Protein AF-A0A0J8SMP0-F1 (afdb_monomer_lite)

pLDDT: mean 88.16, std 12.4, range [37.31, 95.44]

Foldseek 3Di:
DAQDALQRLLVVLVVVCVVVVDDDDLQVSLVVCVVVVPDDPVRQQDADPVRHGPSSVSSVVNVVPPPDD

Sequence (69 aa):
MSLPTYDQLMLPLMKLLFELNEPIKISDAANILAERSKLSKDILNQTLPSGKNIFKDRVSWAKTWRIQT

Secondary structure (DSSP, 8-state):
--PPPHHHHHHHHHHHHHHH-S---HHHHHHHHHHHTT--HHHHT-B-TTS-BHHHHHHHHHTT-S---

Structure (mmCIF, N/CA/C/O backbone):
data_AF-A0A0J8SMP0-F1
#
_entry.id   AF-A0A0J8SMP0-F1
#
loop_
_atom_site.group_PDB
_atom_site.id
_atom_site.type_symbol
_atom_site.lab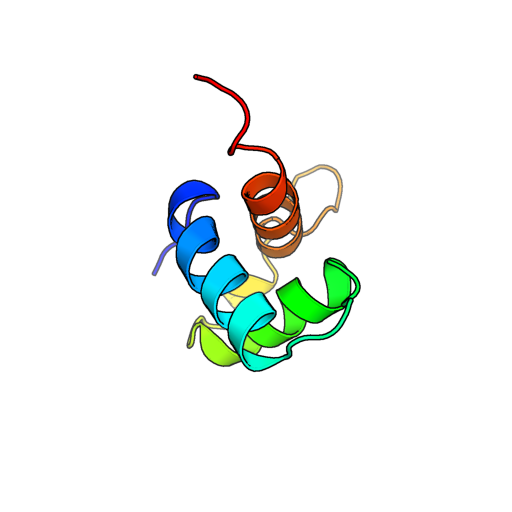el_atom_id
_atom_site.label_alt_id
_atom_site.label_comp_id
_atom_site.label_asym_id
_atom_site.label_entity_id
_atom_site.label_seq_id
_atom_site.pdbx_PDB_ins_code
_atom_site.Cartn_x
_atom_site.Cartn_y
_atom_site.Cartn_z
_atom_site.occupancy
_atom_site.B_iso_or_equiv
_atom_site.auth_seq_id
_atom_site.auth_comp_id
_atom_site.auth_asym_id
_atom_site.auth_atom_id
_atom_site.pdbx_PDB_model_num
ATOM 1 N N . MET A 1 1 ? 4.248 -14.750 -8.350 1.00 63.62 1 MET A N 1
ATOM 2 C CA . MET A 1 1 ? 3.120 -13.863 -7.978 1.00 63.62 1 MET A CA 1
ATOM 3 C C . MET A 1 1 ? 3.356 -12.501 -8.605 1.00 63.62 1 MET A C 1
ATOM 5 O O . MET A 1 1 ? 4.510 -12.116 -8.737 1.00 63.62 1 MET A O 1
ATOM 9 N N . SER A 1 2 ? 2.306 -11.800 -9.020 1.00 84.12 2 SER A N 1
ATOM 10 C CA . SER A 1 2 ? 2.392 -10.455 -9.598 1.00 84.12 2 SER A CA 1
ATOM 11 C C . SER A 1 2 ? 1.777 -9.430 -8.651 1.00 84.12 2 SER A C 1
ATOM 13 O O . SER A 1 2 ? 0.900 -9.768 -7.856 1.00 84.12 2 SER A O 1
ATOM 15 N N . LEU A 1 3 ? 2.218 -8.174 -8.743 1.00 89.31 3 LEU A N 1
ATOM 16 C CA . LEU A 1 3 ? 1.550 -7.082 -8.039 1.00 89.31 3 LEU A CA 1
ATOM 17 C C . LEU A 1 3 ? 0.104 -6.944 -8.543 1.00 89.31 3 LEU A C 1
ATOM 19 O O . LEU A 1 3 ? -0.092 -6.928 -9.765 1.00 89.31 3 LEU A O 1
ATOM 23 N N . PRO A 1 4 ? -0.885 -6.792 -7.645 1.00 90.31 4 PRO A N 1
ATOM 24 C CA . PRO A 1 4 ? -2.272 -6.567 -8.035 1.00 90.31 4 PRO A CA 1
ATOM 25 C C . PRO A 1 4 ? -2.409 -5.244 -8.789 1.00 90.31 4 PRO A C 1
ATOM 27 O O . PRO A 1 4 ? -1.674 -4.287 -8.518 1.00 90.31 4 PRO A O 1
ATOM 30 N N . THR A 1 5 ? -3.315 -5.187 -9.762 1.00 90.12 5 THR A N 1
ATOM 31 C CA . THR A 1 5 ? -3.659 -3.938 -10.461 1.00 90.12 5 THR A CA 1
ATOM 32 C C . THR A 1 5 ? -4.491 -3.024 -9.559 1.00 90.12 5 THR A C 1
ATOM 34 O O . THR A 1 5 ? -4.933 -3.427 -8.482 1.00 90.12 5 THR A O 1
ATOM 37 N N . TYR A 1 6 ? -4.694 -1.771 -9.971 1.00 88.50 6 TYR A N 1
ATOM 38 C CA . TYR A 1 6 ? -5.490 -0.823 -9.187 1.00 88.50 6 TYR A CA 1
ATOM 39 C C . TYR A 1 6 ? -6.950 -1.291 -9.031 1.00 88.50 6 TYR A C 1
ATOM 41 O O . TYR A 1 6 ? -7.483 -1.197 -7.929 1.00 88.50 6 TYR A O 1
ATOM 49 N N . ASP A 1 7 ? -7.554 -1.900 -10.060 1.00 87.31 7 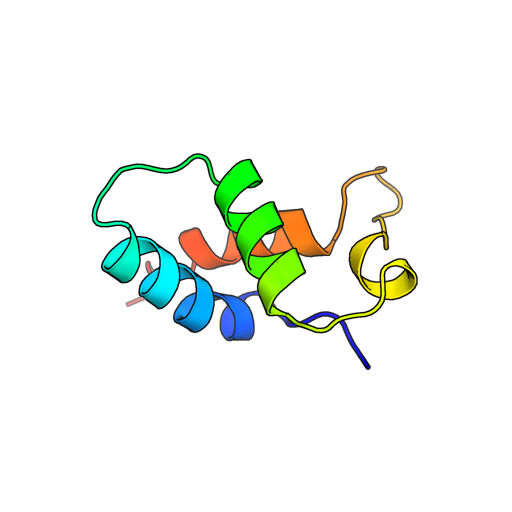ASP A N 1
ATOM 50 C CA . ASP A 1 7 ? -8.920 -2.455 -10.006 1.00 87.31 7 ASP A CA 1
ATOM 51 C C . ASP A 1 7 ? -9.051 -3.554 -8.949 1.00 87.31 7 ASP A C 1
ATOM 53 O O . ASP A 1 7 ? -9.991 -3.589 -8.155 1.00 87.31 7 ASP A O 1
ATOM 57 N N . GLN A 1 8 ? -8.045 -4.430 -8.882 1.00 91.31 8 GLN A N 1
ATOM 58 C CA . GLN A 1 8 ? -7.988 -5.515 -7.905 1.00 91.31 8 GLN A CA 1
ATOM 59 C C . GLN A 1 8 ? -7.811 -5.004 -6.470 1.00 91.31 8 GLN A C 1
ATOM 61 O O . GLN A 1 8 ? -8.143 -5.715 -5.522 1.00 91.31 8 GLN A O 1
ATOM 66 N N . LEU A 1 9 ? -7.303 -3.781 -6.297 1.00 93.12 9 LEU A N 1
ATOM 67 C CA . LEU A 1 9 ? -7.113 -3.133 -5.000 1.00 93.12 9 LEU A CA 1
ATOM 68 C C . LEU A 1 9 ? -8.329 -2.316 -4.550 1.00 93.12 9 LEU A C 1
ATOM 70 O O . LEU A 1 9 ? -8.414 -1.998 -3.364 1.00 93.12 9 LEU A O 1
ATOM 74 N N . MET A 1 10 ? -9.298 -2.037 -5.429 1.00 91.56 10 MET A N 1
ATOM 75 C CA . MET A 1 10 ? -10.498 -1.269 -5.073 1.00 91.56 10 MET A CA 1
ATOM 76 C C . MET A 1 10 ? -11.329 -1.965 -3.997 1.00 91.56 10 MET A C 1
ATOM 78 O O . MET A 1 10 ? -11.656 -1.359 -2.979 1.00 91.56 10 MET A O 1
ATOM 82 N N . LEU A 1 11 ? -11.650 -3.248 -4.193 1.00 92.44 11 LEU A N 1
ATOM 83 C CA . LEU A 1 11 ? -12.469 -3.999 -3.240 1.00 92.44 11 LEU A CA 1
ATOM 84 C C . LEU A 1 11 ? -11.761 -4.174 -1.879 1.00 92.44 11 LEU A C 1
ATOM 86 O O . LEU A 1 11 ? -12.395 -3.892 -0.861 1.00 92.44 11 LEU A O 1
ATOM 90 N N . PRO A 1 12 ? -10.476 -4.586 -1.809 1.00 93.75 12 PRO A N 1
ATOM 91 C CA . PRO A 1 12 ? -9.727 -4.606 -0.552 1.00 93.75 12 PRO A CA 1
ATOM 92 C C . PRO A 1 12 ? -9.674 -3.247 0.149 1.00 93.75 12 PRO A C 1
ATOM 94 O O . PRO A 1 12 ? -9.861 -3.188 1.362 1.00 93.75 12 PRO A O 1
ATOM 97 N N . LEU A 1 13 ? -9.465 -2.160 -0.601 1.00 93.75 13 LEU A N 1
ATOM 98 C CA . LEU A 1 13 ? -9.443 -0.808 -0.048 1.00 93.75 13 LEU A CA 1
ATOM 99 C C . LEU A 1 13 ? -10.810 -0.420 0.529 1.00 93.75 13 LEU A C 1
ATOM 101 O O . LEU A 1 13 ? -10.878 0.063 1.652 1.00 93.75 13 LEU A O 1
ATOM 105 N N . MET A 1 14 ? -11.904 -0.680 -0.190 1.00 92.31 14 MET A N 1
ATOM 106 C CA . MET A 1 14 ? -13.256 -0.400 0.304 1.00 92.31 14 MET A CA 1
ATOM 107 C C . MET A 1 14 ? -13.603 -1.203 1.557 1.00 92.31 14 MET A C 1
ATOM 109 O O . MET A 1 14 ? -14.169 -0.645 2.491 1.00 92.31 14 MET A O 1
ATOM 113 N N . LYS A 1 15 ? -13.250 -2.494 1.595 1.00 94.12 15 LYS A N 1
ATOM 114 C CA . LYS A 1 15 ? -13.442 -3.330 2.788 1.00 94.12 15 LYS A CA 1
ATOM 115 C C . LYS A 1 15 ? -12.671 -2.775 3.977 1.00 94.12 15 LYS A C 1
ATOM 117 O O . LYS A 1 15 ? -13.247 -2.645 5.046 1.00 94.12 15 LYS A O 1
ATOM 122 N N . LEU A 1 16 ? -11.415 -2.377 3.771 1.00 94.69 16 LEU A N 1
ATOM 123 C CA . LEU A 1 16 ? -10.604 -1.762 4.817 1.00 94.69 16 LEU A CA 1
ATOM 124 C C . LEU A 1 16 ? -11.250 -0.479 5.361 1.00 94.69 16 LEU A C 1
ATOM 126 O O . LEU A 1 16 ? -11.328 -0.307 6.571 1.00 94.69 16 LEU A O 1
ATOM 130 N N . LEU A 1 17 ? -11.734 0.404 4.484 1.00 92.88 17 LEU A N 1
ATOM 131 C CA . LEU A 1 17 ? -12.399 1.643 4.903 1.00 92.88 17 LEU A CA 1
ATOM 132 C C . LEU A 1 17 ? -13.700 1.369 5.671 1.00 92.88 17 LEU A C 1
ATOM 134 O O . LEU A 1 17 ? -13.976 2.039 6.661 1.00 92.88 17 LEU A O 1
ATOM 138 N N . PHE A 1 18 ? -14.478 0.379 5.231 1.00 93.62 18 PHE A N 1
ATOM 139 C CA . PHE A 1 18 ? -15.702 -0.038 5.914 1.00 93.62 18 PHE A CA 1
ATOM 140 C C . PHE A 1 18 ? -15.417 -0.659 7.291 1.00 93.62 18 PHE A C 1
ATOM 142 O O . PHE A 1 18 ? -16.129 -0.373 8.245 1.00 93.62 18 PHE A O 1
ATOM 149 N N . GLU A 1 19 ? -14.368 -1.477 7.403 1.00 94.56 19 GLU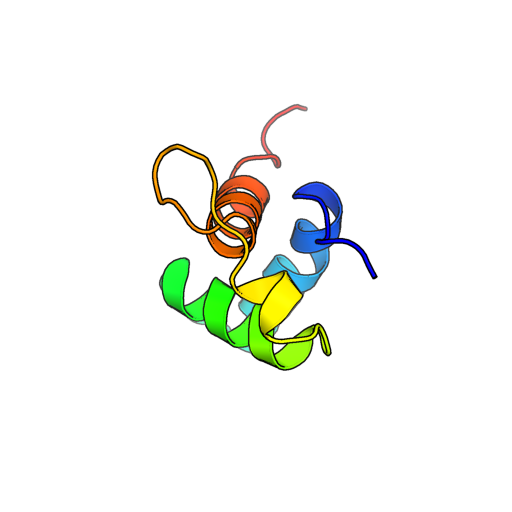 A N 1
ATOM 150 C CA . GLU A 1 19 ? -13.935 -2.095 8.663 1.00 94.56 19 GLU A CA 1
ATOM 151 C C . GLU A 1 19 ? -13.434 -1.065 9.681 1.00 94.56 19 GLU A C 1
ATOM 153 O O . GLU A 1 19 ? -13.756 -1.171 10.861 1.00 94.56 19 GLU A O 1
ATOM 158 N N . LEU A 1 20 ? -12.638 -0.089 9.235 1.00 92.81 20 LEU A N 1
ATOM 159 C CA . LEU A 1 20 ? -12.074 0.946 10.104 1.00 92.81 20 LEU A CA 1
ATOM 160 C C . LEU A 1 20 ? -13.134 1.953 10.558 1.00 92.81 20 LEU A C 1
ATOM 162 O O . LEU A 1 20 ? -13.077 2.438 11.683 1.00 92.81 20 LEU A O 1
ATOM 166 N N . ASN A 1 21 ? -14.100 2.265 9.688 1.00 92.31 21 ASN A N 1
ATOM 167 C CA . ASN A 1 21 ? -15.145 3.261 9.933 1.00 92.31 21 ASN A CA 1
ATOM 168 C C . ASN A 1 21 ? -14.595 4.643 10.368 1.00 92.31 21 ASN A C 1
ATOM 170 O O . ASN A 1 21 ? -15.276 5.420 11.034 1.00 92.31 21 ASN A O 1
ATOM 174 N N . GLU A 1 22 ? -13.357 4.957 9.973 1.00 91.56 22 GLU A N 1
ATOM 175 C CA . GLU A 1 22 ? -12.662 6.208 10.274 1.00 91.56 22 GLU A CA 1
ATOM 176 C C . GLU A 1 22 ? -11.781 6.662 9.093 1.00 91.56 22 GLU A C 1
ATOM 178 O O . GLU A 1 22 ? -11.372 5.845 8.256 1.00 91.56 22 GLU A O 1
ATOM 183 N N . PRO A 1 23 ? -11.466 7.967 8.987 1.00 91.19 23 PRO A N 1
ATOM 184 C CA . PRO A 1 23 ? -10.534 8.463 7.983 1.00 91.19 23 PRO A CA 1
ATOM 185 C C . PRO A 1 23 ? -9.116 7.918 8.205 1.00 91.19 23 PRO A C 1
ATOM 187 O O . PRO A 1 23 ? -8.541 8.075 9.278 1.00 91.19 23 PRO A O 1
ATOM 190 N N . ILE A 1 24 ? -8.506 7.370 7.153 1.00 94.56 24 ILE A N 1
ATOM 191 C CA . ILE A 1 24 ? -7.125 6.869 7.169 1.00 94.56 24 ILE A CA 1
ATOM 192 C C . ILE A 1 24 ? -6.298 7.507 6.049 1.00 94.56 24 ILE A C 1
ATOM 194 O O . ILE A 1 24 ? -6.790 7.760 4.944 1.00 94.56 24 ILE A O 1
ATOM 198 N N . LYS A 1 25 ? -5.006 7.755 6.303 1.00 94.81 25 LYS A N 1
ATOM 199 C CA . LYS A 1 25 ? -4.087 8.190 5.246 1.00 94.81 25 LYS A CA 1
ATOM 200 C C . LYS A 1 25 ? -3.895 7.060 4.241 1.00 94.81 25 LYS A C 1
ATOM 202 O O . LYS A 1 25 ? -3.691 5.904 4.602 1.00 94.81 25 LYS A O 1
ATOM 207 N N . ILE A 1 26 ? -3.857 7.405 2.957 1.00 92.31 26 ILE A N 1
ATOM 208 C CA . ILE A 1 26 ? -3.693 6.411 1.886 1.00 92.31 26 ILE A CA 1
ATOM 209 C C . ILE A 1 26 ? -2.383 5.613 2.002 1.00 92.31 26 ILE A C 1
ATOM 211 O O . ILE A 1 26 ? -2.330 4.450 1.611 1.00 92.31 26 ILE A O 1
ATOM 215 N N . SER A 1 27 ? -1.333 6.215 2.572 1.00 92.88 27 SER A N 1
ATOM 216 C CA . SER A 1 27 ? -0.064 5.544 2.866 1.00 92.88 27 SER A CA 1
ATOM 217 C C . SER A 1 27 ? -0.224 4.418 3.882 1.00 92.88 27 SER A C 1
ATOM 219 O O . SER A 1 27 ? 0.370 3.356 3.711 1.00 92.88 27 SER A O 1
ATOM 221 N N . ASP A 1 28 ? -1.040 4.649 4.908 1.00 95.38 28 ASP A N 1
ATOM 222 C CA . ASP A 1 28 ? -1.259 3.712 6.006 1.00 95.38 28 ASP A CA 1
ATOM 223 C C . ASP A 1 28 ? -2.192 2.596 5.539 1.00 95.38 28 ASP A C 1
ATOM 225 O O . ASP A 1 28 ? -1.891 1.421 5.731 1.00 95.38 28 ASP A O 1
ATOM 229 N N . ALA A 1 29 ? -3.234 2.947 4.777 1.00 94.94 29 ALA A N 1
ATOM 230 C CA . ALA A 1 29 ? -4.067 1.975 4.079 1.00 94.94 29 ALA A CA 1
ATOM 231 C C . ALA A 1 29 ? -3.235 1.061 3.164 1.00 94.94 29 ALA A C 1
ATOM 233 O O . ALA A 1 29 ? -3.418 -0.154 3.171 1.00 94.94 29 ALA A O 1
ATOM 234 N N . ALA A 1 30 ? -2.275 1.612 2.412 1.00 94.69 30 ALA A N 1
ATOM 235 C CA . ALA A 1 30 ? -1.384 0.810 1.581 1.00 94.69 30 ALA A CA 1
ATOM 236 C C . ALA A 1 30 ? -0.492 -0.128 2.410 1.00 94.69 30 ALA A C 1
ATOM 238 O O . ALA A 1 30 ? -0.291 -1.269 2.009 1.00 94.69 30 ALA A O 1
ATOM 239 N N . ASN A 1 31 ? 0.015 0.303 3.567 1.00 94.88 31 ASN A N 1
ATOM 240 C CA . ASN A 1 31 ? 0.802 -0.573 4.439 1.00 94.88 31 ASN A CA 1
ATOM 241 C C . ASN A 1 31 ? -0.056 -1.729 4.989 1.00 94.88 31 ASN A C 1
ATOM 243 O O . ASN A 1 31 ? 0.343 -2.885 4.878 1.00 94.88 31 ASN A O 1
ATOM 247 N N . ILE A 1 32 ? -1.272 -1.443 5.467 1.00 95.44 32 ILE A N 1
ATOM 248 C CA . ILE A 1 32 ? -2.203 -2.469 5.968 1.00 95.44 32 ILE A CA 1
ATOM 249 C C . ILE A 1 32 ? -2.572 -3.461 4.858 1.00 95.44 32 ILE A C 1
ATOM 251 O O . ILE A 1 32 ? -2.578 -4.675 5.064 1.00 95.44 32 ILE A O 1
ATOM 255 N N . LEU A 1 33 ? -2.864 -2.967 3.652 1.00 94.88 33 LEU A N 1
ATOM 256 C CA . LEU A 1 33 ? -3.161 -3.831 2.510 1.00 94.88 33 LEU A CA 1
ATOM 257 C C . LEU A 1 33 ? -1.951 -4.681 2.107 1.00 94.88 33 LEU A C 1
ATOM 259 O O . LEU A 1 33 ? -2.134 -5.842 1.750 1.00 94.88 33 LEU A O 1
ATOM 263 N N . ALA A 1 34 ? -0.731 -4.145 2.192 1.00 93.94 34 ALA A N 1
ATOM 264 C CA . ALA A 1 34 ? 0.489 -4.900 1.927 1.00 93.94 34 ALA A CA 1
ATOM 265 C C . ALA A 1 34 ? 0.656 -6.055 2.928 1.00 93.94 34 ALA A C 1
ATOM 267 O O . ALA A 1 34 ? 0.857 -7.194 2.505 1.00 93.94 34 ALA A O 1
ATOM 268 N N . GLU A 1 35 ? 0.469 -5.795 4.224 1.00 93.31 35 GLU A N 1
ATOM 269 C CA . GLU A 1 35 ? 0.511 -6.815 5.282 1.00 93.31 35 GLU A CA 1
ATOM 270 C C . GLU A 1 35 ? -0.554 -7.903 5.078 1.00 93.31 35 GLU A C 1
ATOM 272 O O . GLU A 1 35 ? -0.272 -9.095 5.212 1.00 93.31 35 GLU A O 1
ATOM 277 N N . ARG A 1 36 ? -1.766 -7.516 4.661 1.00 92.69 36 ARG A N 1
ATOM 278 C CA . ARG A 1 36 ? -2.871 -8.448 4.379 1.00 92.69 36 ARG A CA 1
ATOM 279 C C . ARG A 1 36 ? -2.705 -9.224 3.064 1.00 92.69 36 ARG A C 1
ATOM 281 O O . ARG A 1 36 ? -3.307 -10.284 2.908 1.00 92.69 36 ARG A O 1
ATOM 288 N N . SER A 1 37 ? -1.905 -8.725 2.117 1.00 87.06 37 SER A N 1
ATOM 289 C CA . SER A 1 37 ? -1.821 -9.261 0.747 1.00 87.06 37 SER A CA 1
ATOM 290 C C . SER A 1 37 ? -1.089 -10.604 0.614 1.00 87.06 37 SER A C 1
ATOM 292 O O . SER A 1 37 ? -1.132 -11.206 -0.458 1.00 87.06 37 SER A O 1
ATOM 294 N N . LYS A 1 38 ? -0.422 -11.091 1.673 1.00 88.12 38 LYS A N 1
ATOM 295 C CA . LYS A 1 38 ? 0.443 -12.294 1.656 1.00 88.12 38 LYS A CA 1
ATOM 296 C C . LYS A 1 38 ? 1.513 -12.277 0.545 1.00 88.12 38 LYS A C 1
ATOM 298 O O . LYS A 1 38 ? 2.052 -13.324 0.189 1.00 88.12 38 LYS A O 1
ATOM 303 N N . LEU A 1 39 ? 1.817 -11.108 -0.019 1.00 90.56 39 LEU A N 1
ATOM 304 C CA . LEU A 1 39 ? 2.842 -10.943 -1.044 1.00 90.56 39 LEU A CA 1
ATOM 305 C C . LEU A 1 39 ? 4.234 -10.939 -0.403 1.00 90.56 39 LEU A C 1
ATOM 307 O O . LEU A 1 39 ? 4.419 -10.463 0.716 1.00 90.56 39 LEU A O 1
ATOM 311 N N . SER A 1 40 ? 5.229 -11.445 -1.135 1.00 91.88 40 SER A N 1
ATOM 312 C CA . SER A 1 40 ? 6.624 -11.369 -0.688 1.00 91.88 40 SER A CA 1
ATOM 313 C C . SER A 1 40 ? 7.110 -9.917 -0.627 1.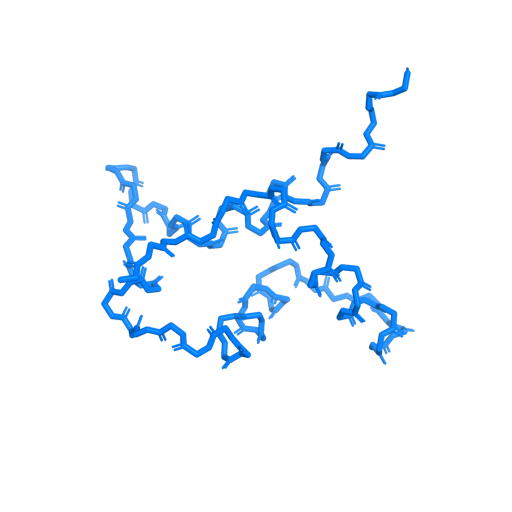00 91.88 40 SER A C 1
ATOM 315 O O . SER A 1 40 ? 6.692 -9.076 -1.430 1.00 91.88 40 SER A O 1
ATOM 317 N N . LYS A 1 41 ? 8.059 -9.645 0.275 1.00 89.25 41 LYS A N 1
ATOM 318 C CA . LYS A 1 41 ? 8.712 -8.337 0.415 1.00 89.25 41 LYS A CA 1
ATOM 319 C C . LYS A 1 41 ? 9.372 -7.887 -0.887 1.00 89.25 41 LYS A C 1
ATOM 321 O O . LYS A 1 41 ? 9.236 -6.724 -1.239 1.00 89.25 41 LYS A O 1
ATOM 326 N N . ASP A 1 42 ? 9.992 -8.795 -1.641 1.00 90.56 42 ASP A N 1
ATOM 327 C CA . ASP A 1 42 ? 10.580 -8.485 -2.954 1.00 90.56 42 ASP A CA 1
ATOM 328 C C . ASP A 1 42 ? 9.552 -7.944 -3.949 1.00 90.56 42 ASP A C 1
ATOM 330 O O . ASP A 1 42 ? 9.846 -7.052 -4.738 1.00 90.56 42 ASP A O 1
ATOM 334 N N . ILE A 1 43 ? 8.319 -8.452 -3.892 1.00 90.88 43 ILE A N 1
ATOM 335 C CA . ILE A 1 43 ? 7.229 -7.991 -4.754 1.00 90.88 43 ILE A CA 1
ATOM 336 C C . ILE A 1 43 ? 6.693 -6.648 -4.261 1.00 90.88 43 ILE A C 1
ATOM 338 O O . ILE A 1 43 ? 6.495 -5.730 -5.054 1.00 90.88 43 ILE A O 1
ATOM 342 N N . LEU A 1 44 ? 6.482 -6.515 -2.952 1.00 92.06 44 LEU A N 1
ATOM 343 C CA . LEU A 1 44 ? 5.978 -5.285 -2.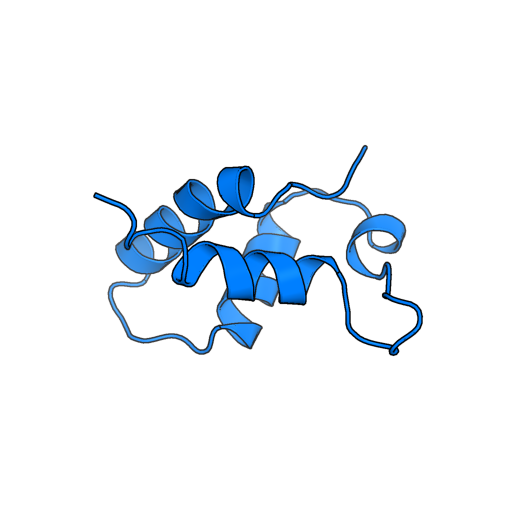345 1.00 92.06 44 LEU A CA 1
ATOM 344 C C . LEU A 1 44 ? 6.964 -4.118 -2.464 1.00 92.06 44 LEU A C 1
ATOM 346 O O . LEU A 1 44 ? 6.526 -2.974 -2.547 1.00 92.06 44 LEU A O 1
ATOM 350 N N . ASN A 1 45 ? 8.268 -4.391 -2.517 1.00 92.19 45 ASN A N 1
ATOM 351 C CA . ASN A 1 45 ? 9.325 -3.384 -2.606 1.00 92.19 45 ASN A CA 1
ATOM 352 C C . ASN A 1 45 ? 9.664 -2.960 -4.041 1.00 92.19 45 ASN A C 1
ATOM 354 O O . ASN A 1 45 ? 10.548 -2.125 -4.216 1.00 92.19 45 ASN A O 1
ATOM 358 N N . GLN A 1 46 ? 8.969 -3.474 -5.062 1.00 93.44 46 GLN A N 1
ATOM 359 C CA . GLN A 1 46 ? 9.211 -3.040 -6.438 1.00 93.44 46 GLN A CA 1
ATOM 360 C C . GLN A 1 46 ? 8.910 -1.544 -6.609 1.00 93.44 46 GLN A C 1
ATOM 362 O O . GLN A 1 46 ? 7.871 -1.025 -6.178 1.00 93.44 46 GLN A O 1
ATOM 367 N N . THR A 1 47 ? 9.825 -0.855 -7.281 1.00 94.50 47 THR A N 1
ATOM 368 C CA . THR A 1 47 ? 9.769 0.583 -7.533 1.00 94.50 47 THR A CA 1
ATOM 369 C C . THR A 1 47 ? 9.717 0.877 -9.027 1.00 94.50 47 THR A C 1
ATOM 371 O O . THR A 1 47 ? 10.215 0.124 -9.862 1.00 94.50 47 THR A O 1
ATOM 374 N N . LEU A 1 48 ? 9.077 1.991 -9.369 1.00 89.62 48 LEU A N 1
ATOM 375 C CA . LEU A 1 48 ? 9.163 2.591 -10.693 1.00 89.62 48 LEU A CA 1
ATOM 376 C C . LEU A 1 48 ? 10.562 3.200 -10.900 1.00 89.62 48 LEU A C 1
ATOM 378 O O . LEU A 1 48 ? 11.220 3.541 -9.914 1.00 89.62 48 LEU A O 1
ATOM 382 N N . PRO A 1 49 ? 10.985 3.455 -12.154 1.00 90.00 49 PRO A N 1
ATOM 383 C CA . PRO A 1 49 ? 12.227 4.184 -12.445 1.00 90.00 49 PRO A CA 1
ATOM 384 C C . PRO A 1 49 ? 12.314 5.562 -11.768 1.00 90.00 49 PRO A C 1
ATOM 386 O O . PRO A 1 49 ? 13.399 6.069 -11.517 1.00 90.00 49 PRO A O 1
ATOM 389 N N . SER A 1 50 ? 11.166 6.153 -11.427 1.00 89.88 50 SER A N 1
ATOM 390 C CA . SER A 1 50 ? 11.041 7.400 -10.667 1.00 89.88 50 SER A CA 1
ATOM 391 C C . SER A 1 50 ? 11.274 7.255 -9.153 1.00 89.88 50 SER A C 1
ATOM 393 O O . SER A 1 50 ? 11.135 8.229 -8.420 1.00 89.88 50 SER A O 1
ATOM 395 N N . GLY A 1 51 ? 11.565 6.049 -8.653 1.00 90.75 51 GLY A N 1
ATOM 396 C CA . GLY A 1 51 ? 11.769 5.752 -7.229 1.00 90.75 51 GLY A CA 1
ATOM 397 C C . GLY A 1 51 ? 10.480 5.531 -6.429 1.00 90.75 51 GLY A C 1
ATOM 398 O O . GLY A 1 51 ? 10.530 5.149 -5.260 1.00 90.75 51 GLY A O 1
ATOM 399 N N . LYS A 1 52 ? 9.304 5.724 -7.037 1.00 90.38 52 LYS A N 1
ATOM 400 C CA . LYS A 1 52 ? 8.013 5.520 -6.366 1.00 90.38 52 LYS A CA 1
ATOM 401 C C . LYS A 1 52 ? 7.697 4.030 -6.231 1.00 90.38 52 LYS A C 1
ATOM 403 O O . LYS A 1 52 ? 7.854 3.269 -7.182 1.00 90.38 52 LYS A O 1
ATOM 408 N N . ASN A 1 53 ? 7.206 3.609 -5.069 1.00 94.81 53 ASN A N 1
ATOM 409 C CA . ASN A 1 53 ? 6.774 2.229 -4.854 1.00 94.81 53 ASN A CA 1
ATOM 410 C C . ASN A 1 53 ? 5.507 1.906 -5.669 1.00 94.81 53 ASN A C 1
ATOM 412 O O . ASN A 1 53 ? 4.502 2.613 -5.554 1.00 94.81 53 ASN A O 1
ATOM 416 N N . ILE A 1 54 ? 5.548 0.827 -6.457 1.00 93.56 54 ILE A N 1
ATOM 417 C CA . ILE A 1 54 ? 4.467 0.466 -7.387 1.00 93.56 54 ILE A CA 1
ATOM 418 C C . ILE A 1 54 ? 3.189 0.098 -6.629 1.00 93.56 54 ILE A C 1
ATOM 420 O O . ILE A 1 54 ? 2.102 0.520 -7.017 1.00 93.56 54 ILE A O 1
ATOM 424 N N . PHE A 1 55 ? 3.293 -0.667 -5.540 1.00 94.44 55 PHE A N 1
ATOM 425 C CA . PHE A 1 55 ? 2.121 -1.093 -4.775 1.00 94.44 55 PHE A CA 1
ATOM 426 C C . PHE A 1 55 ? 1.386 0.107 -4.160 1.00 94.44 55 PHE A C 1
ATOM 428 O O . PHE A 1 55 ? 0.182 0.267 -4.354 1.00 94.44 55 PHE A O 1
ATOM 435 N N . LYS A 1 56 ? 2.120 1.003 -3.490 1.00 94.00 56 LYS A N 1
ATOM 436 C CA . LYS A 1 56 ? 1.559 2.227 -2.889 1.00 94.00 56 LYS A CA 1
ATOM 437 C C . LYS A 1 56 ? 0.937 3.157 -3.930 1.00 94.00 56 LYS A C 1
ATOM 439 O O . LYS A 1 56 ? -0.092 3.781 -3.662 1.00 94.00 56 LYS A O 1
ATOM 444 N N . ASP A 1 57 ? 1.538 3.239 -5.114 1.00 93.00 57 ASP A N 1
ATOM 445 C CA . ASP A 1 57 ? 0.983 3.995 -6.233 1.00 93.00 57 ASP A CA 1
ATOM 446 C C . ASP A 1 57 ? -0.361 3.413 -6.691 1.00 93.00 57 ASP A C 1
ATOM 448 O O . ASP A 1 57 ? -1.355 4.131 -6.750 1.00 93.00 57 ASP A O 1
ATOM 452 N N . ARG A 1 58 ? -0.440 2.095 -6.898 1.00 93.12 58 ARG A N 1
ATOM 453 C CA . ARG A 1 58 ? -1.683 1.428 -7.317 1.00 93.12 58 ARG A CA 1
ATOM 454 C C . ARG A 1 58 ? -2.796 1.520 -6.274 1.00 93.12 58 ARG A C 1
ATOM 456 O O . ARG A 1 58 ? -3.942 1.743 -6.651 1.00 93.12 58 ARG A O 1
ATOM 463 N N . VAL A 1 59 ? -2.476 1.431 -4.980 1.00 93.81 59 VAL A N 1
ATOM 464 C CA . VAL A 1 59 ? -3.454 1.691 -3.902 1.00 93.81 59 VAL A CA 1
ATOM 465 C C . VAL A 1 59 ? -3.958 3.136 -3.972 1.00 93.81 59 VAL A C 1
ATOM 467 O O . VAL A 1 59 ? -5.151 3.389 -3.819 1.00 93.81 59 VAL A O 1
ATOM 470 N N . SER A 1 60 ? -3.070 4.088 -4.268 1.00 91.75 60 SER A N 1
ATOM 471 C CA . SER A 1 60 ? -3.450 5.492 -4.441 1.00 91.75 60 SER A CA 1
ATOM 472 C C . SER A 1 60 ? -4.346 5.722 -5.656 1.00 91.75 60 SER A C 1
ATOM 474 O O . SER A 1 60 ? -5.190 6.609 -5.599 1.00 91.75 60 SER A O 1
ATOM 476 N N . TRP A 1 61 ? -4.203 4.935 -6.724 1.00 90.94 61 TRP A N 1
ATOM 477 C CA . TRP A 1 61 ? -5.082 4.978 -7.897 1.00 90.94 61 TRP A CA 1
ATOM 478 C C . TRP A 1 61 ? -6.430 4.297 -7.673 1.00 90.94 61 TRP A C 1
ATOM 480 O O . TRP A 1 61 ? -7.439 4.768 -8.199 1.00 90.94 61 TRP A O 1
ATOM 490 N N . ALA A 1 62 ? -6.474 3.250 -6.846 1.00 89.81 62 ALA A N 1
ATOM 491 C CA . ALA A 1 62 ? -7.704 2.529 -6.526 1.00 89.81 62 ALA A CA 1
ATOM 492 C C . ALA A 1 62 ? -8.784 3.430 -5.892 1.00 89.81 62 ALA A C 1
ATOM 494 O O . ALA A 1 62 ? -9.973 3.155 -6.032 1.00 89.81 62 ALA A O 1
ATOM 495 N N . LYS A 1 63 ? -8.396 4.538 -5.242 1.00 83.62 63 LYS A N 1
ATOM 496 C CA . LYS A 1 63 ? -9.347 5.530 -4.709 1.00 83.62 63 LYS A CA 1
ATOM 497 C C . LYS A 1 63 ? -10.016 6.384 -5.800 1.00 83.62 63 LYS A C 1
ATOM 499 O O . LYS A 1 63 ? -11.125 6.862 -5.600 1.00 83.62 63 LYS A O 1
ATOM 504 N N . THR A 1 64 ? -9.325 6.622 -6.917 1.00 77.12 64 THR A N 1
ATOM 505 C CA . THR A 1 64 ? -9.696 7.634 -7.922 1.00 77.12 64 THR A CA 1
ATOM 506 C C . THR A 1 64 ? -10.650 7.073 -8.973 1.00 77.12 64 THR A C 1
ATOM 508 O O . THR A 1 64 ? -11.497 7.795 -9.486 1.00 77.12 64 THR A O 1
ATOM 511 N N . TRP A 1 65 ? -10.552 5.780 -9.281 1.00 59.41 65 TRP A N 1
ATOM 512 C CA . TRP A 1 65 ? -11.205 5.169 -10.447 1.00 59.41 65 TRP A CA 1
ATOM 513 C C . TRP A 1 65 ? -12.728 4.974 -10.351 1.00 59.41 65 TRP A C 1
ATOM 515 O O . TRP A 1 65 ? -13.332 4.356 -11.220 1.00 59.41 65 TRP A O 1
ATOM 525 N N . ARG A 1 66 ? -13.390 5.544 -9.339 1.00 52.22 66 ARG A N 1
ATOM 526 C CA . ARG A 1 66 ? -14.840 5.413 -9.135 1.00 52.22 66 ARG A CA 1
ATOM 527 C C . ARG A 1 66 ? -15.687 6.563 -9.713 1.00 52.22 66 ARG A C 1
ATOM 529 O O . ARG A 1 66 ? -16.800 6.765 -9.244 1.00 52.22 66 ARG A O 1
ATOM 536 N N . ILE A 1 67 ? -15.177 7.305 -10.707 1.00 49.16 67 ILE A N 1
ATOM 537 C CA . ILE A 1 67 ? -15.845 8.493 -11.29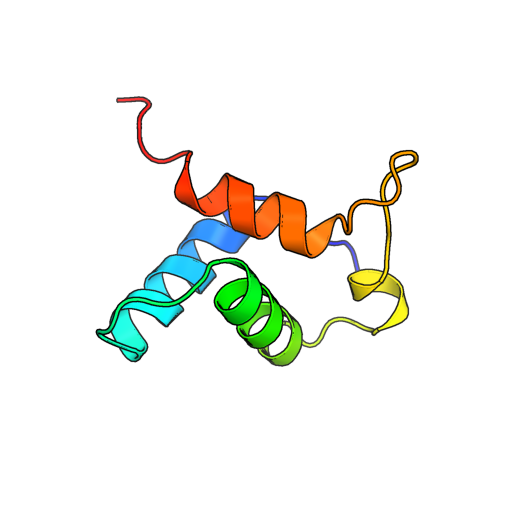6 1.00 49.16 67 ILE A CA 1
ATOM 538 C C . ILE A 1 67 ? -15.929 8.444 -12.839 1.00 49.16 67 ILE A C 1
ATOM 540 O O . ILE A 1 67 ? -15.845 9.469 -13.506 1.00 49.16 67 ILE A O 1
ATOM 544 N N . GLN A 1 68 ? -16.091 7.267 -13.441 1.00 39.72 68 GLN A N 1
ATOM 545 C CA . GLN A 1 68 ? -16.565 7.173 -14.831 1.00 39.72 68 GLN A CA 1
ATOM 546 C C . GLN A 1 68 ? -17.869 6.376 -14.849 1.00 39.72 68 GLN A C 1
ATOM 548 O O . GLN A 1 68 ? -17.872 5.158 -15.000 1.00 39.72 68 GLN A O 1
ATOM 553 N N . THR A 1 69 ? -18.962 7.092 -14.597 1.00 37.31 69 THR A N 1
ATOM 554 C CA . THR A 1 69 ? -20.327 6.747 -15.022 1.00 37.31 69 THR A CA 1
ATOM 555 C C . THR A 1 69 ? -20.693 7.629 -16.194 1.00 37.31 69 THR A C 1
ATOM 557 O O . THR A 1 69 ? -20.377 8.837 -16.089 1.00 37.31 69 THR A O 1
#

Radius of gyration: 11.98 Å; chains: 1; bounding box: 33×22×25 Å